Protein AF-A0A1Z5KG71-F1 (afdb_monomer_lite)

Sequence (150 aa):
MERIEKDATPAEEWEQSLNATCNRLSNQYLNLLKAAAAAPSTQQHDPRAGGGHMTSLQDPPPPPLAANIAQSQVQCRAATENICVAASHLLGLIRTLRLSLLLMDRETIEAEEELQVIQAQALTKKARLEAAEIEKDWLELRHKKLHHTD

InterPro domains:
  IPR009332 Mediator of RNA polymerase II transcription subunit 22 [PF06179] (17-125)

pLDDT: mean 80.91, std 16.76, range [41.25, 96.81]

Organism: Fistulifera solaris (NCBI:txid1519565)

Secondary structure (DSSP, 8-state):
------PPPHHHHHHHHHHHHHHHHHHHHHHHHHHHHTSPP-----TT------SSTTSPPPPPHHHHHHHHHHHHHHHHHHHHHHHHHHHHHHHHHHHHHHH--HHHHHHHHHHHHHHHHHHHHHHHHHHHHHHHHHHHHHHHHHTT--

Radius of gyration: 29.56 Å; chains: 1; bounding box: 61×53×75 Å

Structure (mmCIF, N/CA/C/O backbone):
data_AF-A0A1Z5KG71-F1
#
_entry.id   AF-A0A1Z5KG71-F1
#
loop_
_atom_site.group_PDB
_atom_site.id
_atom_site.type_symbol
_atom_site.label_atom_id
_atom_site.label_alt_id
_atom_site.label_comp_id
_atom_site.label_asym_id
_atom_site.label_entity_id
_atom_site.label_seq_id
_atom_site.pdbx_PDB_ins_code
_atom_site.Cartn_x
_atom_site.Cartn_y
_atom_site.Cartn_z
_atom_site.occupancy
_atom_site.B_iso_or_equiv
_atom_site.auth_seq_id
_atom_site.auth_comp_id
_atom_site.auth_asym_id
_atom_site.auth_atom_id
_atom_site.pdbx_PDB_model_num
ATOM 1 N N . MET A 1 1 ? 15.824 19.191 23.880 1.00 41.25 1 MET A N 1
ATOM 2 C CA . MET A 1 1 ? 14.912 18.036 23.779 1.00 41.25 1 MET A CA 1
ATOM 3 C C . MET A 1 1 ? 15.085 17.466 22.389 1.00 41.25 1 MET A C 1
ATOM 5 O O . MET A 1 1 ? 14.707 18.138 21.437 1.00 41.25 1 MET A O 1
ATOM 9 N N . GLU A 1 2 ? 15.742 16.314 22.268 1.00 48.03 2 GLU A N 1
ATOM 10 C CA . GLU A 1 2 ? 15.744 15.548 21.018 1.00 48.03 2 GLU A CA 1
ATOM 11 C C . GLU A 1 2 ? 14.295 15.206 20.666 1.00 48.03 2 GLU A C 1
ATOM 13 O O . GLU A 1 2 ? 13.545 14.716 21.513 1.00 48.03 2 GLU A O 1
ATOM 18 N N . ARG A 1 3 ? 13.872 15.523 19.437 1.00 52.62 3 ARG A N 1
ATOM 19 C CA . ARG A 1 3 ? 12.639 14.958 18.893 1.00 52.62 3 ARG A CA 1
ATOM 20 C C . ARG A 1 3 ? 12.911 13.478 18.687 1.00 52.62 3 ARG A C 1
ATOM 22 O O . ARG A 1 3 ? 13.649 13.121 17.780 1.00 52.62 3 ARG A O 1
ATOM 29 N N . ILE A 1 4 ? 12.322 12.645 19.531 1.00 55.78 4 ILE A N 1
ATOM 30 C CA . ILE A 1 4 ? 12.161 11.230 19.223 1.00 55.78 4 ILE A CA 1
ATOM 31 C C . ILE A 1 4 ? 11.111 11.200 18.110 1.00 55.78 4 ILE A C 1
ATOM 33 O O . ILE A 1 4 ? 9.914 11.324 18.375 1.00 55.78 4 ILE A O 1
ATOM 37 N N . GLU A 1 5 ? 11.562 11.187 16.855 1.00 62.12 5 GLU A N 1
ATOM 38 C CA . GLU A 1 5 ? 10.686 10.837 15.742 1.00 62.12 5 GLU A CA 1
ATOM 39 C C . GLU A 1 5 ? 10.210 9.411 16.006 1.00 62.12 5 GLU A C 1
ATOM 41 O O . GLU A 1 5 ? 10.995 8.519 16.318 1.00 62.12 5 GLU A O 1
ATOM 46 N N . LYS A 1 6 ? 8.891 9.232 16.038 1.00 68.00 6 LYS A N 1
ATOM 47 C CA . LYS A 1 6 ? 8.299 7.925 16.280 1.00 68.00 6 LYS A CA 1
ATOM 48 C C . LYS A 1 6 ? 8.545 7.111 15.016 1.00 68.00 6 LYS A C 1
ATOM 50 O O . LYS A 1 6 ? 7.927 7.410 13.995 1.00 68.00 6 LYS A O 1
ATOM 55 N N . ASP A 1 7 ? 9.468 6.157 15.089 1.00 76.06 7 ASP A N 1
ATOM 56 C CA . ASP A 1 7 ? 9.742 5.249 13.979 1.00 76.06 7 ASP A CA 1
ATOM 57 C C . ASP A 1 7 ? 8.435 4.602 13.510 1.00 76.06 7 ASP A C 1
ATOM 59 O O . ASP A 1 7 ? 7.566 4.254 14.324 1.00 76.06 7 ASP A O 1
ATOM 63 N N . ALA A 1 8 ? 8.283 4.501 12.189 1.00 76.56 8 ALA A N 1
ATOM 64 C CA . ALA A 1 8 ? 7.126 3.865 11.587 1.00 76.56 8 ALA A CA 1
ATOM 65 C C . ALA A 1 8 ? 7.048 2.415 12.069 1.00 76.56 8 ALA A C 1
ATOM 67 O O . ALA A 1 8 ? 8.048 1.703 12.167 1.00 76.56 8 ALA A O 1
ATOM 68 N N . THR A 1 9 ? 5.843 1.968 12.398 1.00 85.81 9 THR A N 1
ATOM 69 C CA . THR A 1 9 ? 5.640 0.564 12.740 1.00 85.81 9 THR A CA 1
ATOM 70 C C . THR A 1 9 ? 5.892 -0.309 11.505 1.00 85.81 9 THR A C 1
ATOM 72 O O . THR A 1 9 ? 5.642 0.129 10.380 1.00 85.81 9 THR A O 1
ATOM 75 N N . PRO A 1 10 ? 6.308 -1.577 11.670 1.00 84.19 10 PRO A N 1
ATOM 76 C CA . PRO A 1 10 ? 6.506 -2.482 10.535 1.00 84.19 10 PRO A CA 1
ATOM 77 C C . PRO A 1 10 ? 5.271 -2.622 9.626 1.00 84.19 10 PRO A C 1
ATOM 79 O O . PRO A 1 10 ? 5.402 -2.830 8.421 1.00 84.19 10 PRO A O 1
ATOM 82 N N . ALA A 1 11 ? 4.067 -2.485 10.192 1.00 84.19 11 ALA A N 1
ATOM 83 C CA . ALA A 1 11 ? 2.816 -2.480 9.439 1.00 84.19 11 ALA A CA 1
ATOM 84 C C . ALA A 1 11 ? 2.677 -1.227 8.556 1.00 84.19 11 ALA A C 1
ATOM 86 O O . ALA A 1 11 ? 2.342 -1.342 7.378 1.00 84.19 11 ALA A O 1
ATOM 87 N N . GLU A 1 12 ? 2.995 -0.047 9.096 1.00 88.06 12 GLU A N 1
ATOM 88 C CA . GLU A 1 12 ? 2.986 1.217 8.348 1.00 88.06 12 GLU A CA 1
ATOM 89 C C . GLU A 1 12 ? 4.044 1.215 7.235 1.00 88.06 12 GLU A C 1
ATOM 91 O O . GLU A 1 12 ? 3.765 1.649 6.119 1.00 88.06 12 GLU A O 1
ATOM 96 N N . GLU A 1 13 ? 5.242 0.682 7.491 1.00 90.50 13 GLU A N 1
ATOM 97 C CA . GLU A 1 13 ? 6.284 0.533 6.465 1.00 90.50 13 GLU A CA 1
ATOM 98 C C . GLU A 1 13 ? 5.848 -0.410 5.337 1.00 90.50 13 GLU A C 1
ATOM 100 O O . GLU A 1 13 ? 6.054 -0.123 4.151 1.00 90.50 13 GLU A O 1
ATOM 105 N N . TRP A 1 14 ? 5.212 -1.533 5.689 1.00 93.19 14 TRP A N 1
ATOM 106 C CA . TRP A 1 14 ? 4.675 -2.475 4.712 1.00 93.19 14 TRP A CA 1
ATOM 107 C C . TRP A 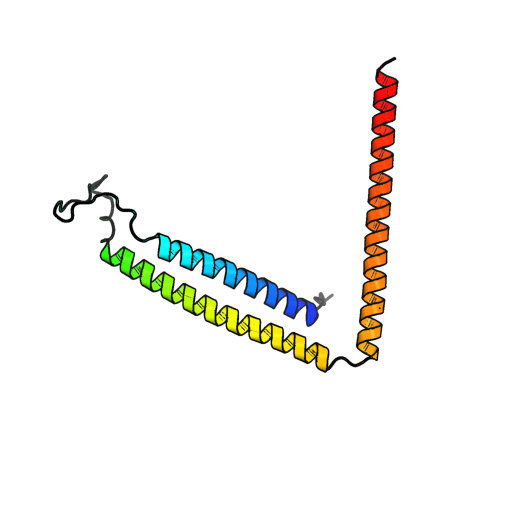1 14 ? 3.574 -1.832 3.862 1.00 93.19 14 TRP A C 1
ATOM 109 O O . TRP A 1 14 ? 3.602 -1.952 2.634 1.00 93.19 14 TRP A O 1
ATOM 119 N N . GLU A 1 15 ? 2.649 -1.097 4.484 1.00 92.69 15 GLU A N 1
ATOM 120 C CA . GLU A 1 15 ? 1.572 -0.386 3.791 1.00 92.69 15 GLU A CA 1
ATOM 121 C C . GLU A 1 15 ? 2.121 0.699 2.852 1.00 92.69 15 GLU A C 1
ATOM 123 O O . GLU A 1 15 ? 1.712 0.797 1.691 1.00 92.69 15 GLU A O 1
ATOM 128 N N . GLN A 1 16 ? 3.103 1.482 3.305 1.00 94.00 16 GLN A N 1
ATOM 129 C CA . GLN A 1 16 ? 3.780 2.474 2.468 1.00 94.00 16 GLN A CA 1
ATOM 130 C C . GLN A 1 16 ? 4.476 1.817 1.269 1.00 94.00 16 GLN A C 1
ATOM 132 O O . GLN A 1 16 ? 4.349 2.298 0.139 1.00 94.00 16 GLN A O 1
ATOM 137 N N . SER A 1 17 ? 5.163 0.692 1.487 1.00 94.69 17 SER A N 1
ATOM 138 C CA . SER A 1 17 ? 5.828 -0.080 0.432 1.00 94.69 17 SER A CA 1
ATOM 139 C C . SER A 1 17 ? 4.827 -0.648 -0.579 1.00 94.69 17 SER A C 1
ATOM 141 O O . SER A 1 17 ? 5.059 -0.580 -1.792 1.00 94.69 17 SER A O 1
ATOM 143 N N . LEU A 1 18 ? 3.674 -1.136 -0.110 1.00 95.94 18 LEU A N 1
ATOM 144 C CA . LEU A 1 18 ? 2.575 -1.592 -0.960 1.00 95.94 18 LEU A CA 1
ATOM 145 C C . LEU A 1 18 ? 2.036 -0.449 -1.824 1.00 95.94 18 LEU A C 1
ATOM 147 O O . LEU A 1 18 ? 1.998 -0.571 -3.050 1.00 95.94 18 LEU A O 1
ATOM 151 N N . ASN A 1 19 ? 1.685 0.678 -1.206 1.00 95.62 19 ASN A N 1
ATOM 152 C CA . ASN A 1 19 ? 1.146 1.846 -1.898 1.00 95.62 19 ASN A CA 1
ATOM 153 C C . ASN A 1 19 ? 2.132 2.397 -2.937 1.00 95.62 19 ASN A C 1
ATOM 155 O O . ASN A 1 19 ? 1.758 2.644 -4.087 1.00 95.62 19 ASN A O 1
ATOM 159 N N . ALA A 1 20 ? 3.411 2.523 -2.577 1.00 95.12 20 ALA A N 1
ATOM 160 C CA . ALA A 1 20 ? 4.463 2.943 -3.499 1.00 95.12 20 ALA A CA 1
ATOM 161 C C . ALA A 1 20 ? 4.594 1.987 -4.698 1.00 95.12 20 ALA A C 1
ATOM 163 O O . ALA A 1 20 ? 4.746 2.430 -5.840 1.00 95.12 20 ALA A O 1
ATOM 164 N N . THR A 1 21 ? 4.482 0.680 -4.460 1.00 95.12 21 THR A N 1
ATOM 165 C CA . THR A 1 21 ? 4.588 -0.349 -5.505 1.00 95.12 21 THR A CA 1
ATOM 166 C C . THR A 1 21 ? 3.384 -0.339 -6.442 1.00 95.12 21 THR A C 1
ATOM 168 O O . THR A 1 21 ? 3.563 -0.373 -7.661 1.00 95.12 21 THR A O 1
ATOM 171 N N . CYS A 1 22 ? 2.168 -0.212 -5.908 1.00 95.12 22 CYS A N 1
ATOM 172 C CA . CYS A 1 22 ? 0.943 -0.067 -6.698 1.00 95.12 22 CYS A CA 1
ATOM 173 C C . CYS A 1 22 ? 0.978 1.198 -7.568 1.00 95.12 22 CYS A C 1
ATOM 175 O O . CYS A 1 22 ? 0.689 1.141 -8.766 1.00 95.12 22 CYS A O 1
ATOM 177 N N . ASN A 1 23 ? 1.421 2.324 -7.001 1.00 94.81 23 ASN A N 1
ATOM 178 C CA . ASN A 1 23 ? 1.600 3.571 -7.743 1.00 94.81 23 ASN A CA 1
ATOM 179 C C . ASN A 1 23 ? 2.645 3.419 -8.853 1.00 94.81 23 ASN A C 1
ATOM 181 O O . ASN A 1 23 ? 2.424 3.861 -9.983 1.00 94.81 23 ASN A O 1
ATOM 185 N N . ARG A 1 24 ? 3.768 2.746 -8.570 1.00 93.62 24 ARG A N 1
ATOM 186 C CA . ARG A 1 24 ? 4.786 2.440 -9.581 1.00 93.62 24 ARG A CA 1
ATOM 187 C C . ARG A 1 24 ? 4.208 1.580 -10.704 1.00 93.62 24 ARG A C 1
ATOM 189 O O . ARG A 1 24 ? 4.412 1.928 -11.860 1.00 93.62 24 ARG A O 1
ATOM 196 N N . LEU A 1 25 ? 3.464 0.517 -10.399 1.00 94.25 25 LEU A N 1
ATOM 197 C CA . LEU A 1 25 ? 2.825 -0.335 -11.411 1.00 94.25 25 LEU A CA 1
ATOM 198 C C . LEU A 1 25 ? 1.881 0.462 -12.315 1.00 94.25 25 LEU A C 1
ATOM 200 O O . LEU A 1 25 ? 2.006 0.393 -13.537 1.00 94.25 25 LEU A O 1
ATOM 204 N N . SER A 1 26 ? 0.993 1.260 -11.720 1.00 94.69 26 SER A N 1
ATOM 205 C CA . SER A 1 26 ? 0.047 2.102 -12.460 1.00 94.69 26 SER A CA 1
ATOM 206 C C . SER A 1 26 ? 0.769 3.087 -13.387 1.00 94.69 26 SER A C 1
ATOM 208 O O . SER A 1 26 ? 0.492 3.149 -14.586 1.00 94.69 26 SER A O 1
ATOM 210 N N . ASN A 1 27 ? 1.782 3.787 -12.869 1.00 94.25 27 ASN A N 1
ATOM 211 C CA . ASN A 1 27 ? 2.564 4.742 -13.650 1.00 94.25 27 ASN A CA 1
ATOM 212 C C . ASN A 1 27 ? 3.317 4.077 -14.807 1.00 94.25 27 ASN A C 1
ATOM 214 O O . ASN A 1 27 ? 3.348 4.615 -15.912 1.00 94.25 27 ASN A O 1
ATOM 218 N N . GLN A 1 28 ? 3.910 2.903 -14.584 1.00 93.50 28 GLN A N 1
ATOM 219 C CA . GLN A 1 28 ? 4.652 2.205 -15.634 1.00 93.50 28 GLN A CA 1
ATOM 220 C C . GLN A 1 28 ? 3.729 1.607 -16.693 1.00 93.50 28 GLN A C 1
ATOM 222 O O . GLN A 1 28 ? 4.063 1.638 -17.875 1.00 93.50 28 GLN A O 1
ATOM 227 N N . TYR A 1 29 ? 2.536 1.156 -16.306 1.00 93.94 29 TYR A N 1
ATOM 228 C CA . TYR A 1 29 ? 1.504 0.760 -17.257 1.00 93.94 29 TYR A CA 1
ATOM 229 C C . TYR A 1 29 ? 1.055 1.939 -18.132 1.00 93.94 29 TYR A C 1
ATOM 231 O O . TYR A 1 29 ? 1.008 1.822 -19.355 1.00 93.94 29 TYR A O 1
ATOM 239 N N . LEU A 1 30 ? 0.819 3.113 -17.537 1.00 93.31 30 LEU A N 1
ATOM 240 C CA . LEU A 1 30 ? 0.511 4.330 -18.293 1.00 93.31 30 LEU A CA 1
ATOM 241 C C . LEU A 1 30 ? 1.659 4.740 -19.227 1.00 93.31 30 LEU A C 1
ATOM 243 O O . LEU A 1 30 ? 1.407 5.145 -20.360 1.00 93.31 30 LEU A O 1
ATOM 247 N N . ASN A 1 31 ? 2.911 4.624 -18.782 1.00 89.94 31 ASN A N 1
ATOM 248 C CA . ASN A 1 31 ? 4.079 4.909 -19.617 1.00 89.94 31 ASN A CA 1
ATOM 249 C C . ASN A 1 31 ? 4.184 3.940 -20.796 1.00 89.94 31 ASN A C 1
ATOM 251 O O . ASN A 1 31 ? 4.465 4.374 -21.910 1.00 89.94 31 ASN A O 1
ATOM 255 N N . LEU A 1 32 ? 3.905 2.655 -20.572 1.00 92.00 32 LEU A N 1
ATOM 256 C CA . LEU A 1 32 ? 3.858 1.652 -21.629 1.00 92.00 32 LEU A CA 1
ATOM 257 C C . LEU A 1 32 ? 2.769 1.983 -22.656 1.00 92.00 32 LEU A C 1
ATOM 259 O O . LEU A 1 32 ? 3.043 1.973 -23.852 1.00 92.00 32 LEU A O 1
ATOM 263 N N . LEU A 1 33 ? 1.562 2.339 -22.202 1.00 90.75 33 LEU A N 1
ATOM 264 C CA . LEU A 1 33 ? 0.471 2.751 -23.089 1.00 90.75 33 LEU A CA 1
ATOM 265 C C . LEU A 1 33 ? 0.837 3.993 -23.909 1.00 90.75 33 LEU A C 1
ATOM 267 O O . LEU A 1 33 ? 0.576 4.024 -25.106 1.00 90.75 33 LEU A O 1
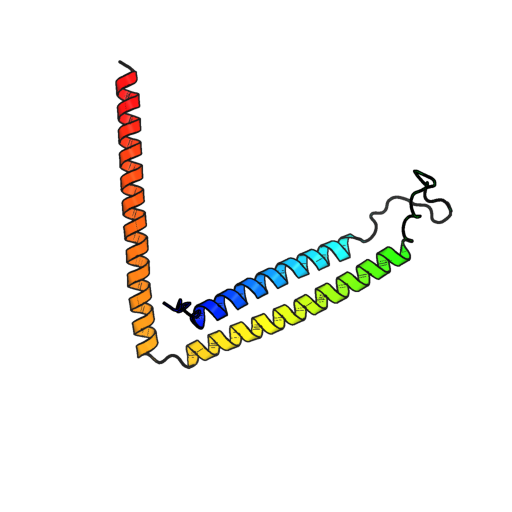ATOM 271 N N . LYS A 1 34 ? 1.474 4.997 -23.295 1.00 87.00 34 LYS A N 1
ATOM 272 C CA . LYS A 1 34 ? 1.938 6.207 -23.996 1.00 87.00 34 LYS A CA 1
ATOM 273 C C . LYS A 1 34 ? 3.016 5.891 -25.028 1.00 87.00 34 LYS A C 1
ATOM 275 O O . LYS A 1 34 ? 2.941 6.381 -26.149 1.00 87.00 34 LYS A O 1
ATOM 280 N N . ALA A 1 35 ? 3.991 5.062 -24.667 1.00 84.06 35 ALA A N 1
ATOM 281 C CA . ALA A 1 35 ? 5.061 4.662 -25.569 1.00 84.06 35 ALA A CA 1
ATOM 282 C C . ALA A 1 35 ? 4.524 3.827 -26.744 1.00 84.06 35 ALA A C 1
ATOM 284 O O . ALA A 1 35 ? 4.948 4.038 -27.878 1.00 84.06 35 ALA A O 1
ATOM 285 N N . ALA A 1 36 ? 3.542 2.954 -26.506 1.00 79.88 36 ALA A N 1
ATOM 286 C CA . ALA A 1 36 ? 2.870 2.178 -27.548 1.00 79.88 36 ALA A CA 1
ATOM 287 C C . ALA A 1 36 ? 1.953 3.040 -28.437 1.00 79.88 36 ALA A C 1
ATOM 289 O O . ALA A 1 36 ? 1.892 2.830 -29.647 1.00 79.88 36 ALA A O 1
ATOM 290 N N . ALA A 1 37 ? 1.275 4.036 -27.859 1.00 77.44 37 ALA A N 1
ATOM 291 C CA . ALA A 1 37 ? 0.429 4.986 -28.584 1.00 77.44 37 ALA A CA 1
ATOM 292 C C . ALA A 1 37 ? 1.229 6.031 -29.381 1.00 77.44 37 ALA A C 1
ATOM 294 O O . ALA A 1 37 ? 0.673 6.656 -30.277 1.00 77.44 37 ALA A O 1
ATOM 295 N N . ALA A 1 38 ? 2.525 6.203 -29.093 1.00 62.38 38 ALA A N 1
ATOM 296 C CA . ALA A 1 38 ? 3.434 7.047 -29.871 1.00 62.38 38 ALA A CA 1
ATOM 297 C C . ALA A 1 38 ? 3.793 6.456 -31.251 1.00 62.38 38 ALA A C 1
ATOM 299 O O . ALA A 1 38 ? 4.566 7.064 -31.996 1.00 62.38 38 ALA A O 1
ATOM 300 N N . ALA A 1 39 ? 3.232 5.296 -31.618 1.00 57.00 39 ALA A N 1
ATOM 301 C CA . ALA A 1 39 ? 3.179 4.877 -33.012 1.00 57.00 39 ALA A CA 1
ATOM 302 C C . ALA A 1 39 ? 2.487 5.987 -33.825 1.00 57.00 39 ALA A C 1
ATOM 304 O O . ALA A 1 39 ? 1.424 6.458 -33.416 1.00 57.00 39 ALA A O 1
ATOM 305 N N . PRO A 1 40 ? 3.081 6.447 -34.939 1.00 54.00 40 PRO A N 1
ATOM 306 C CA . PRO A 1 40 ? 2.543 7.571 -35.685 1.00 54.00 40 PRO A CA 1
ATOM 307 C C . PRO A 1 40 ? 1.106 7.244 -36.078 1.00 54.00 40 PRO A C 1
ATOM 309 O O . PRO A 1 40 ? 0.844 6.267 -36.785 1.00 54.00 40 PRO A O 1
ATOM 312 N N . SER A 1 41 ? 0.170 8.081 -35.629 1.00 44.59 41 SER A N 1
ATOM 313 C CA . SER A 1 41 ? -1.081 8.225 -36.347 1.00 44.59 41 SER A CA 1
ATOM 314 C C . SER A 1 41 ? -0.710 8.436 -37.810 1.00 44.59 41 SER A C 1
ATOM 316 O O . SER A 1 41 ? 0.206 9.192 -38.139 1.00 44.59 41 SER A O 1
ATOM 318 N N . THR A 1 42 ? -1.372 7.692 -38.680 1.00 44.41 42 THR A N 1
ATOM 319 C CA . THR A 1 42 ? -1.343 7.812 -40.131 1.00 44.41 42 THR A CA 1
ATOM 320 C C . THR A 1 42 ? -1.810 9.211 -40.547 1.00 44.41 42 THR A C 1
ATOM 322 O O . THR A 1 42 ? -2.858 9.389 -41.154 1.00 44.41 42 THR A O 1
ATOM 325 N N . GLN A 1 43 ? -1.035 10.246 -40.234 1.00 46.94 43 GLN A N 1
ATOM 326 C CA . GLN A 1 43 ? -0.981 11.422 -41.074 1.00 46.94 43 GLN A CA 1
ATOM 327 C C . GLN A 1 43 ? -0.243 10.970 -42.327 1.00 46.94 43 GLN A C 1
ATOM 329 O O . GLN A 1 43 ? 0.902 10.527 -42.260 1.00 46.94 43 GLN A O 1
ATOM 334 N N . GLN A 1 44 ? -0.956 10.987 -43.451 1.00 43.97 44 GLN A N 1
ATOM 335 C CA . GLN A 1 44 ? -0.423 10.780 -44.791 1.00 43.97 44 GLN A CA 1
ATOM 336 C C . GLN A 1 44 ? 0.800 11.683 -44.994 1.00 43.97 44 GLN A C 1
ATOM 338 O O . GLN A 1 44 ? 0.669 12.830 -45.410 1.00 43.97 44 GLN A O 1
ATOM 343 N N . HIS A 1 45 ? 1.993 11.189 -44.682 1.00 48.19 45 HIS A N 1
ATOM 344 C CA . HIS A 1 45 ? 3.231 11.874 -45.001 1.00 48.19 45 HIS A CA 1
ATOM 345 C C . HIS A 1 45 ? 3.967 11.011 -46.013 1.00 48.19 45 HIS A C 1
ATOM 347 O O . HIS A 1 45 ? 4.503 9.952 -45.691 1.00 48.19 45 HIS A O 1
ATOM 353 N N . ASP A 1 46 ? 3.865 11.432 -47.271 1.00 47.47 46 ASP A N 1
ATOM 354 C CA . ASP A 1 46 ? 4.513 10.794 -48.404 1.00 47.47 46 ASP A CA 1
ATOM 355 C C . ASP A 1 46 ? 6.037 10.773 -48.174 1.00 47.47 46 ASP A C 1
ATOM 357 O O . ASP A 1 46 ? 6.655 11.840 -48.100 1.00 47.47 46 ASP A O 1
ATOM 361 N N . PRO A 1 47 ? 6.677 9.593 -48.077 1.00 50.00 47 PRO A N 1
ATOM 362 C CA . PRO A 1 47 ? 8.118 9.488 -47.864 1.00 50.00 47 PRO A CA 1
ATOM 363 C C . PRO A 1 47 ? 8.950 10.001 -49.055 1.00 50.00 47 PRO A C 1
ATOM 365 O O . PRO A 1 47 ? 10.175 10.050 -48.957 1.00 50.00 47 PRO A O 1
ATOM 368 N N . ARG A 1 48 ? 8.323 10.392 -50.179 1.00 52.28 48 ARG A N 1
ATOM 369 C CA . ARG A 1 48 ? 8.992 11.034 -51.327 1.00 52.28 48 ARG A CA 1
ATOM 370 C C . ARG A 1 48 ? 9.061 12.560 -51.224 1.00 52.28 48 ARG A C 1
ATOM 372 O O . ARG A 1 48 ? 9.814 13.171 -51.982 1.00 52.28 48 ARG A O 1
ATOM 379 N N . ALA A 1 49 ? 8.332 13.186 -50.300 1.00 47.38 49 ALA A N 1
ATOM 380 C CA . ALA A 1 49 ? 8.408 14.624 -50.062 1.00 47.38 49 ALA A CA 1
ATOM 381 C C . ALA A 1 49 ? 9.543 14.922 -49.068 1.00 47.38 49 ALA A C 1
ATOM 383 O O . ALA A 1 49 ? 9.328 15.019 -47.865 1.00 47.38 49 ALA A O 1
ATOM 384 N N . GLY A 1 50 ? 10.776 15.027 -49.570 1.00 47.53 50 GLY A N 1
ATOM 385 C CA . GLY A 1 50 ? 11.980 15.354 -48.793 1.00 47.53 50 GLY A CA 1
ATOM 386 C C . GLY A 1 50 ? 11.992 16.769 -48.199 1.00 47.53 50 GLY A C 1
ATOM 387 O O . GLY A 1 50 ? 12.886 17.553 -48.496 1.00 47.53 50 GLY A O 1
ATOM 388 N N . GLY A 1 51 ? 11.022 17.118 -47.360 1.00 48.44 51 GLY A N 1
ATOM 389 C CA . GLY A 1 51 ? 10.924 18.444 -46.769 1.00 48.44 51 GLY A CA 1
ATOM 390 C C . GLY A 1 51 ? 9.911 18.480 -45.640 1.00 48.44 51 GLY A C 1
ATOM 391 O O . GLY A 1 51 ? 8.741 18.781 -45.864 1.00 48.44 51 GLY A O 1
ATOM 392 N N . GLY A 1 52 ? 10.380 18.234 -44.415 1.00 52.28 52 GLY A N 1
ATOM 393 C CA . GLY A 1 52 ? 9.708 18.778 -43.242 1.00 52.28 52 GLY A CA 1
ATOM 394 C C . GLY A 1 52 ? 9.656 20.294 -43.413 1.00 52.28 52 GLY A C 1
ATOM 395 O O . GLY A 1 52 ? 10.691 20.932 -43.607 1.00 52.28 52 GLY A O 1
ATOM 396 N N . HIS A 1 53 ? 8.453 20.861 -43.445 1.00 50.28 53 HIS A N 1
ATOM 397 C CA . HIS A 1 53 ? 8.274 22.297 -43.605 1.00 50.28 53 HIS A CA 1
ATOM 398 C C . HIS A 1 53 ? 8.881 22.987 -42.374 1.00 50.28 53 HIS A C 1
ATOM 400 O O . HIS A 1 53 ? 8.324 22.903 -41.281 1.00 50.28 53 HIS A O 1
ATOM 406 N N . MET A 1 54 ? 10.051 23.615 -42.530 1.00 52.44 54 MET A N 1
ATOM 407 C CA . MET A 1 54 ? 10.622 24.474 -41.495 1.00 52.44 54 MET A CA 1
ATOM 408 C C . MET A 1 54 ? 9.690 25.673 -41.318 1.00 52.44 54 MET A C 1
ATOM 410 O O . MET A 1 54 ? 9.602 26.524 -42.200 1.00 52.44 54 MET A O 1
ATOM 414 N N . THR A 1 55 ? 8.993 25.755 -40.187 1.00 59.16 55 THR A N 1
ATOM 415 C CA . THR A 1 55 ? 8.195 26.934 -39.813 1.00 59.16 55 THR A CA 1
ATOM 416 C C . THR A 1 55 ? 9.070 28.150 -39.482 1.00 59.16 55 THR A C 1
ATOM 418 O O . THR A 1 55 ? 8.573 29.272 -39.462 1.00 59.16 55 THR A O 1
ATOM 421 N N . SER A 1 56 ? 10.378 27.950 -39.277 1.00 56.00 56 SER A N 1
ATOM 422 C CA . SER A 1 56 ? 11.406 28.989 -39.160 1.00 56.00 56 SER A CA 1
ATOM 423 C C . SER A 1 56 ? 12.796 28.393 -39.429 1.00 56.00 56 SER A C 1
ATOM 425 O O . SER A 1 56 ? 13.062 27.263 -39.029 1.00 56.00 56 SER A O 1
ATOM 427 N N . LEU A 1 57 ? 13.702 29.148 -40.066 1.00 57.28 57 LEU A N 1
ATOM 428 C CA . LEU A 1 57 ? 15.095 28.736 -40.337 1.00 57.28 57 LEU A CA 1
ATOM 429 C C . LEU A 1 57 ? 15.947 28.547 -39.063 1.00 57.28 57 LEU A C 1
ATOM 431 O O . LEU A 1 57 ? 17.068 28.050 -39.150 1.00 57.28 57 LEU A O 1
ATOM 435 N N . GLN A 1 58 ? 15.445 28.988 -37.904 1.00 63.31 58 GLN A N 1
ATOM 436 C CA . GLN A 1 58 ? 16.112 28.868 -36.605 1.00 63.31 58 GLN A CA 1
ATOM 437 C C . G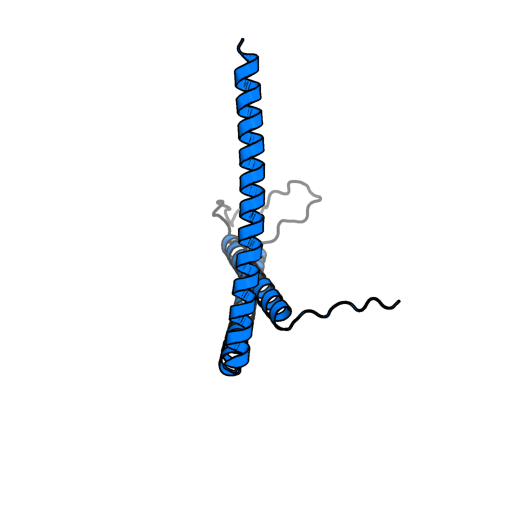LN A 1 58 ? 15.714 27.613 -35.810 1.00 63.31 58 GLN A C 1
ATOM 439 O O . GLN A 1 58 ? 16.344 27.351 -34.786 1.00 63.31 58 GLN A O 1
ATOM 444 N N . ASP A 1 59 ? 14.696 26.857 -36.236 1.00 55.19 59 ASP A N 1
ATOM 445 C CA . ASP A 1 59 ? 14.241 25.674 -35.498 1.00 55.19 59 ASP A CA 1
ATOM 446 C C . ASP A 1 59 ? 15.046 24.426 -35.899 1.00 55.19 59 ASP A C 1
ATOM 448 O O . ASP A 1 59 ? 15.277 24.200 -37.093 1.00 55.19 59 ASP A O 1
ATOM 452 N N . PRO A 1 60 ? 15.485 23.589 -34.937 1.00 58.00 60 PRO A N 1
ATOM 453 C CA . PRO A 1 60 ? 16.147 22.336 -35.263 1.00 58.00 60 PRO A CA 1
ATOM 454 C C . PRO A 1 60 ? 15.192 21.436 -36.068 1.00 58.00 60 PRO A C 1
ATOM 456 O O . PRO A 1 60 ? 14.000 21.368 -35.757 1.00 58.00 60 PRO A O 1
ATOM 459 N N . PRO A 1 61 ? 15.690 20.732 -37.103 1.00 59.38 61 PRO A N 1
ATOM 460 C CA . PRO A 1 61 ? 14.846 19.900 -37.948 1.00 59.38 61 PRO A CA 1
ATOM 461 C C . PRO A 1 61 ? 14.142 18.820 -37.110 1.00 59.38 61 PRO A C 1
ATOM 463 O O . PRO A 1 61 ? 14.758 18.263 -36.193 1.00 59.38 61 PRO A O 1
ATOM 466 N N . PRO A 1 62 ? 12.867 18.504 -37.412 1.00 60.91 62 PRO A N 1
ATOM 467 C CA . PRO A 1 62 ? 12.119 17.519 -36.648 1.00 60.91 62 PRO A CA 1
ATOM 468 C C . PRO A 1 62 ? 12.834 16.158 -36.694 1.00 60.91 62 PRO A C 1
ATOM 470 O O . PRO A 1 62 ? 13.350 15.767 -37.748 1.00 60.91 62 PRO A O 1
ATOM 473 N N . PRO A 1 63 ? 12.892 15.432 -35.563 1.00 63.16 63 PRO A N 1
ATOM 474 C CA . PRO A 1 63 ? 13.613 14.172 -35.483 1.00 63.16 63 PRO A CA 1
ATOM 475 C C . PRO A 1 63 ? 13.042 13.149 -36.478 1.00 63.16 63 PRO A C 1
ATOM 477 O O . PRO A 1 63 ? 11.826 13.094 -36.687 1.00 63.16 63 PRO A O 1
ATOM 480 N N . PRO A 1 64 ? 13.900 12.321 -37.101 1.00 66.94 64 PRO A N 1
ATOM 481 C CA . PRO A 1 64 ? 13.460 11.360 -38.101 1.00 66.94 64 PRO A CA 1
ATOM 482 C C . PRO A 1 64 ? 12.516 10.329 -37.476 1.00 66.94 64 PRO A C 1
ATOM 484 O O . PRO A 1 64 ? 12.717 9.889 -36.345 1.00 66.94 64 PRO A O 1
ATOM 487 N N . LEU A 1 65 ? 11.519 9.873 -38.240 1.00 65.25 65 LEU A N 1
ATOM 488 C CA . LEU A 1 65 ? 10.526 8.895 -37.777 1.00 65.25 65 LEU A CA 1
ATOM 489 C C . LEU A 1 65 ? 11.171 7.625 -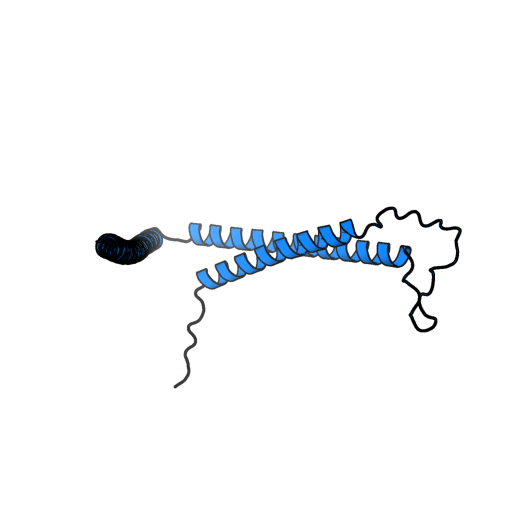37.182 1.00 65.25 65 LEU A C 1
ATOM 491 O O . LEU A 1 65 ? 10.696 7.098 -36.179 1.00 65.25 65 LEU A O 1
ATOM 495 N N . ALA A 1 66 ? 12.296 7.174 -37.749 1.00 66.25 66 ALA A N 1
ATOM 496 C CA . ALA A 1 66 ? 13.070 6.047 -37.229 1.00 66.25 66 ALA A CA 1
ATOM 497 C C . ALA A 1 66 ? 13.632 6.296 -35.815 1.00 66.25 66 ALA A C 1
ATOM 499 O O . ALA A 1 66 ? 13.667 5.372 -35.004 1.00 66.25 66 ALA A O 1
ATOM 500 N N . ALA A 1 67 ? 14.023 7.534 -35.491 1.00 69.69 67 ALA A N 1
ATOM 501 C CA . ALA A 1 67 ? 14.458 7.896 -34.144 1.00 69.69 67 ALA A CA 1
ATOM 502 C C . ALA A 1 67 ? 13.284 7.884 -33.155 1.00 69.69 67 ALA A C 1
ATOM 504 O O . ALA A 1 67 ? 13.445 7.385 -32.045 1.00 69.69 67 ALA A O 1
ATOM 505 N N . ASN A 1 68 ? 12.093 8.330 -33.568 1.00 71.31 68 ASN A N 1
ATOM 506 C CA . ASN A 1 68 ? 10.893 8.282 -32.722 1.00 71.31 68 ASN A CA 1
ATOM 507 C C . ASN A 1 68 ? 10.448 6.838 -32.433 1.00 71.31 68 ASN A C 1
ATOM 509 O O . ASN A 1 68 ? 10.116 6.512 -31.294 1.00 71.31 68 ASN A O 1
ATOM 5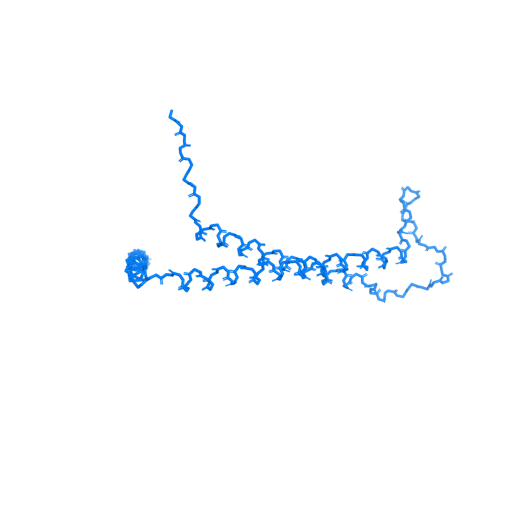13 N N . ILE A 1 69 ? 10.506 5.947 -33.431 1.00 76.69 69 ILE A N 1
ATOM 514 C CA . ILE A 1 69 ? 10.197 4.518 -33.252 1.00 76.69 69 ILE A CA 1
ATOM 515 C C . ILE A 1 69 ? 11.232 3.849 -32.339 1.00 76.69 69 ILE A C 1
ATOM 517 O O . ILE A 1 69 ? 10.858 3.115 -31.425 1.00 76.69 69 ILE A O 1
ATOM 521 N N . ALA A 1 70 ? 12.524 4.129 -32.532 1.00 79.56 70 ALA A N 1
ATOM 522 C CA . ALA A 1 70 ? 13.578 3.594 -31.673 1.00 79.56 70 ALA A CA 1
ATOM 523 C C . ALA A 1 70 ? 13.427 4.069 -30.216 1.00 79.56 70 ALA A C 1
ATOM 525 O O . ALA A 1 70 ? 13.560 3.273 -29.288 1.00 79.56 70 ALA A O 1
ATOM 526 N N . GLN A 1 71 ? 13.087 5.344 -30.003 1.00 81.81 71 GLN A N 1
ATOM 527 C CA . GLN A 1 71 ? 12.823 5.893 -28.671 1.00 81.81 71 GLN A CA 1
ATOM 528 C C . GLN A 1 71 ? 11.586 5.262 -28.022 1.00 81.81 71 GLN A C 1
ATOM 530 O O . GLN A 1 71 ? 11.664 4.833 -26.871 1.00 81.81 71 GLN A O 1
ATOM 535 N N . SER A 1 72 ? 10.477 5.134 -28.757 1.00 83.38 72 SER A N 1
ATOM 536 C CA . SER A 1 72 ? 9.266 4.442 -28.293 1.00 83.38 72 SER A CA 1
ATOM 537 C C . SER A 1 72 ? 9.561 2.987 -27.911 1.00 83.38 72 SER A C 1
ATOM 539 O O . SER A 1 72 ? 9.162 2.532 -26.840 1.00 83.38 72 SER A O 1
ATOM 541 N N . GLN A 1 73 ? 10.345 2.264 -28.716 1.00 87.06 73 GLN A N 1
ATOM 542 C CA . GLN A 1 73 ? 10.719 0.879 -28.430 1.00 87.06 73 GLN A CA 1
ATOM 543 C C . GLN A 1 73 ? 11.552 0.751 -27.146 1.00 87.06 73 GLN A C 1
ATOM 545 O O . GLN A 1 73 ? 11.312 -0.154 -26.342 1.00 87.06 73 GLN A O 1
ATOM 550 N N . VAL A 1 74 ? 12.515 1.653 -26.934 1.00 89.62 74 VAL A N 1
ATOM 551 C CA . VAL A 1 74 ? 13.318 1.694 -25.702 1.00 89.62 74 VAL A CA 1
ATOM 552 C C . VAL A 1 74 ? 12.436 2.011 -24.493 1.00 89.62 74 VAL A C 1
ATOM 554 O O . VAL A 1 74 ? 12.538 1.331 -23.473 1.00 89.62 74 VAL A O 1
ATOM 557 N N . GLN A 1 75 ? 11.523 2.978 -24.613 1.00 89.38 75 GLN A N 1
ATOM 558 C CA . GLN A 1 75 ? 10.582 3.331 -23.546 1.00 89.38 75 GLN A CA 1
ATOM 559 C C . GLN A 1 75 ? 9.624 2.180 -23.211 1.00 89.38 75 GLN A C 1
ATOM 561 O O . GLN A 1 75 ? 9.421 1.886 -22.036 1.00 89.38 75 GLN A O 1
ATOM 566 N N . CYS A 1 76 ? 9.098 1.475 -24.216 1.00 89.06 76 CYS A N 1
ATOM 567 C CA . CYS A 1 76 ? 8.266 0.286 -24.024 1.00 89.06 76 CYS A CA 1
ATOM 568 C C . CYS A 1 76 ? 9.015 -0.823 -23.276 1.00 89.06 76 CYS A C 1
ATOM 570 O O . CYS A 1 76 ? 8.473 -1.411 -22.337 1.00 89.06 76 CYS A O 1
ATOM 572 N N . ARG A 1 77 ? 10.269 -1.102 -23.658 1.00 91.00 77 ARG A N 1
ATOM 573 C CA . ARG A 1 77 ? 11.101 -2.102 -22.968 1.00 91.00 77 ARG A CA 1
ATOM 574 C C . ARG A 1 77 ? 11.358 -1.709 -21.518 1.00 91.00 77 ARG A C 1
ATOM 576 O O . ARG A 1 77 ? 11.068 -2.497 -20.624 1.00 91.00 77 ARG A O 1
ATOM 583 N N . ALA A 1 78 ? 11.796 -0.474 -21.285 1.00 92.25 78 ALA A N 1
ATOM 584 C CA . ALA A 1 78 ? 12.059 0.029 -19.941 1.00 92.25 78 ALA A CA 1
ATOM 585 C C . ALA A 1 78 ? 10.799 0.010 -19.057 1.00 92.25 78 ALA A C 1
ATOM 587 O O . ALA A 1 78 ? 10.865 -0.372 -17.889 1.00 92.25 78 ALA A O 1
ATOM 588 N N . ALA A 1 79 ? 9.636 0.389 -19.596 1.00 92.25 79 ALA A N 1
ATOM 589 C CA . ALA A 1 79 ? 8.370 0.325 -18.868 1.00 92.25 79 ALA A CA 1
ATOM 590 C C . ALA A 1 79 ? 8.002 -1.125 -18.510 1.00 92.25 79 ALA A C 1
ATOM 592 O O . ALA A 1 79 ? 7.633 -1.400 -17.370 1.00 92.25 79 ALA A O 1
ATOM 593 N N . THR A 1 80 ? 8.175 -2.064 -19.445 1.00 92.56 80 THR A N 1
ATOM 594 C CA . THR A 1 80 ? 7.893 -3.493 -19.227 1.00 92.56 80 THR A CA 1
ATOM 595 C C . THR A 1 80 ? 8.796 -4.096 -18.150 1.00 92.56 80 THR A C 1
ATOM 597 O O . THR A 1 80 ? 8.311 -4.759 -17.237 1.00 92.56 80 THR A O 1
ATOM 600 N N . GLU A 1 81 ? 10.101 -3.822 -18.197 1.00 94.88 81 GLU A N 1
ATOM 601 C CA . GLU A 1 81 ? 11.050 -4.281 -17.175 1.00 94.88 81 GLU A CA 1
ATOM 602 C C . GLU A 1 81 ? 10.697 -3.719 -15.793 1.00 94.88 81 GLU A C 1
ATOM 604 O O . GLU A 1 81 ? 10.662 -4.452 -14.803 1.00 94.88 81 GLU A O 1
ATOM 609 N N . ASN A 1 82 ? 10.347 -2.432 -15.725 1.00 94.12 82 ASN A N 1
ATOM 610 C CA . ASN A 1 82 ? 9.912 -1.807 -14.481 1.00 94.12 82 ASN A CA 1
ATOM 611 C C . ASN A 1 82 ? 8.605 -2.401 -13.935 1.00 94.12 82 ASN A C 1
ATOM 613 O O . ASN A 1 82 ? 8.465 -2.505 -12.714 1.00 94.12 82 ASN A O 1
ATOM 617 N N . ILE A 1 83 ? 7.671 -2.805 -14.803 1.00 94.56 83 ILE A N 1
ATOM 618 C CA . ILE A 1 83 ? 6.460 -3.535 -14.401 1.00 94.56 83 ILE A CA 1
ATOM 619 C C . ILE A 1 83 ? 6.843 -4.890 -13.799 1.00 94.56 83 ILE A C 1
ATOM 621 O O . ILE A 1 83 ? 6.373 -5.210 -12.711 1.00 94.56 83 ILE A O 1
ATOM 625 N N . CYS A 1 84 ? 7.725 -5.662 -14.441 1.00 95.56 84 CYS A N 1
ATOM 626 C CA . CYS A 1 84 ? 8.162 -6.964 -13.925 1.00 95.56 84 CYS A CA 1
ATOM 627 C C . CYS A 1 84 ? 8.849 -6.855 -12.556 1.00 95.56 84 CYS A C 1
ATOM 629 O O . CYS A 1 84 ? 8.586 -7.664 -11.662 1.00 95.56 84 CYS A O 1
ATOM 631 N N . VAL A 1 85 ? 9.700 -5.844 -12.364 1.00 95.56 85 VAL A N 1
ATOM 632 C CA . VAL A 1 85 ? 10.345 -5.581 -11.069 1.00 95.56 85 VAL A CA 1
ATOM 633 C C . VAL A 1 85 ? 9.302 -5.226 -10.011 1.00 95.56 85 VAL A C 1
ATOM 635 O O . VAL A 1 85 ? 9.307 -5.806 -8.927 1.00 95.56 85 VAL A O 1
ATOM 638 N N . ALA A 1 86 ? 8.374 -4.318 -10.322 1.00 93.88 86 ALA A N 1
ATOM 639 C CA . ALA A 1 86 ? 7.341 -3.914 -9.374 1.00 93.88 86 ALA A CA 1
ATOM 640 C C . ALA A 1 86 ? 6.379 -5.070 -9.033 1.00 93.88 86 ALA A C 1
ATOM 642 O O . ALA A 1 86 ? 6.016 -5.243 -7.873 1.00 93.88 86 ALA A O 1
ATOM 643 N N . ALA A 1 87 ? 6.033 -5.918 -10.005 1.00 95.00 87 ALA A N 1
ATOM 644 C CA . ALA A 1 87 ? 5.255 -7.133 -9.778 1.00 95.00 87 ALA A CA 1
ATOM 645 C C . ALA A 1 87 ? 6.005 -8.143 -8.893 1.00 95.00 87 ALA A C 1
ATOM 647 O O . ALA A 1 87 ? 5.414 -8.731 -7.989 1.00 95.00 87 ALA A O 1
ATOM 648 N N . SER A 1 88 ? 7.313 -8.313 -9.101 1.00 96.31 88 SER A N 1
ATOM 649 C CA . SER A 1 88 ? 8.139 -9.185 -8.254 1.00 96.31 88 SER A CA 1
ATOM 650 C C . SER A 1 88 ? 8.191 -8.676 -6.812 1.00 96.31 88 SER A C 1
ATOM 652 O O . SER A 1 88 ? 8.053 -9.459 -5.874 1.00 96.31 88 SER A O 1
ATOM 654 N N . HIS A 1 89 ? 8.320 -7.359 -6.628 1.00 95.56 89 HIS A N 1
ATOM 655 C CA . HIS A 1 89 ? 8.274 -6.734 -5.305 1.00 95.56 89 HIS A CA 1
ATOM 656 C C . HIS A 1 89 ? 6.908 -6.913 -4.634 1.00 95.56 89 HIS A C 1
ATOM 658 O O . HIS A 1 89 ? 6.843 -7.267 -3.459 1.00 95.56 89 HIS A O 1
ATOM 664 N N . LEU A 1 90 ? 5.812 -6.773 -5.388 1.00 95.56 90 LEU A N 1
ATOM 665 C CA . LEU A 1 90 ? 4.457 -7.024 -4.892 1.00 95.56 90 LEU A CA 1
ATOM 666 C C . LEU A 1 90 ? 4.280 -8.474 -4.410 1.00 95.56 90 LEU A C 1
ATOM 668 O O . LEU A 1 90 ? 3.723 -8.705 -3.338 1.00 95.56 90 LEU A O 1
ATOM 672 N N . LEU A 1 91 ? 4.798 -9.455 -5.157 1.00 96.38 91 LEU A N 1
ATOM 673 C CA . LEU A 1 91 ? 4.811 -10.856 -4.721 1.00 96.38 91 LEU A CA 1
ATOM 674 C C . LEU A 1 91 ? 5.633 -11.050 -3.436 1.00 96.38 91 LEU A C 1
ATOM 676 O O . LEU A 1 91 ? 5.245 -11.843 -2.576 1.00 96.38 91 LEU A O 1
ATOM 680 N N . GLY A 1 92 ? 6.729 -10.302 -3.283 1.00 96.81 92 GLY A N 1
ATOM 681 C CA . GLY A 1 92 ? 7.504 -10.230 -2.045 1.00 96.81 92 GLY A CA 1
ATOM 682 C C . GLY A 1 92 ? 6.668 -9.736 -0.863 1.00 96.81 92 GLY A C 1
ATOM 683 O O . GLY A 1 92 ? 6.605 -10.412 0.160 1.00 96.81 92 GLY A O 1
ATOM 684 N N . LEU A 1 93 ? 5.951 -8.621 -1.023 1.00 95.88 93 LEU A N 1
ATOM 685 C CA . LEU A 1 93 ? 5.077 -8.066 0.018 1.00 95.88 93 LEU A CA 1
ATOM 686 C C . LEU A 1 93 ? 3.953 -9.030 0.418 1.00 95.88 93 LEU A C 1
ATOM 688 O O . LEU A 1 93 ? 3.700 -9.207 1.611 1.00 95.88 93 LEU A O 1
ATOM 692 N N . ILE A 1 94 ? 3.325 -9.703 -0.555 1.00 94.31 94 ILE A N 1
ATOM 693 C CA . ILE A 1 94 ? 2.306 -10.737 -0.304 1.00 94.31 94 ILE A CA 1
ATOM 694 C C . ILE A 1 94 ? 2.899 -11.892 0.504 1.00 94.31 94 ILE A C 1
ATOM 696 O O . ILE A 1 94 ? 2.266 -12.395 1.433 1.00 94.31 94 ILE A O 1
ATOM 700 N N . ARG A 1 95 ? 4.113 -12.332 0.160 1.00 94.88 95 ARG A N 1
ATOM 701 C CA . ARG A 1 95 ? 4.809 -13.376 0.914 1.00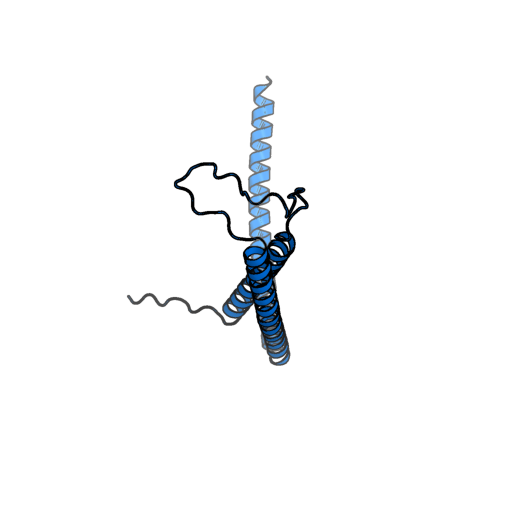 94.88 95 ARG A CA 1
ATOM 702 C C . ARG A 1 95 ? 5.072 -12.931 2.351 1.00 94.88 95 ARG A C 1
ATOM 704 O O . ARG A 1 95 ? 4.813 -13.720 3.253 1.00 94.88 95 ARG A O 1
ATOM 711 N N . THR A 1 96 ? 5.547 -11.705 2.562 1.00 93.25 96 THR A N 1
ATOM 712 C CA . THR A 1 96 ? 5.790 -11.154 3.903 1.00 93.25 96 THR A CA 1
ATOM 713 C C . THR A 1 96 ? 4.517 -11.162 4.745 1.00 93.25 96 THR A C 1
ATOM 715 O O . THR A 1 96 ? 4.545 -11.690 5.850 1.00 93.25 96 THR A O 1
ATOM 718 N N . LEU A 1 97 ? 3.391 -10.695 4.195 1.00 91.00 97 LEU A N 1
ATOM 719 C CA . LEU A 1 97 ? 2.100 -10.697 4.894 1.00 91.00 97 LEU A CA 1
ATOM 720 C C . LEU A 1 97 ? 1.619 -12.116 5.232 1.00 91.00 97 LEU A C 1
ATOM 722 O O . LEU A 1 97 ? 1.109 -12.386 6.314 1.00 91.00 97 LEU A O 1
ATOM 726 N N . ARG A 1 98 ? 1.790 -13.067 4.308 1.00 91.19 98 ARG A N 1
ATOM 727 C CA . ARG A 1 98 ? 1.435 -14.469 4.576 1.00 91.19 98 ARG A CA 1
ATOM 728 C C . ARG A 1 98 ? 2.289 -15.066 5.687 1.00 91.19 98 ARG A C 1
ATOM 730 O O . ARG A 1 98 ? 1.774 -15.825 6.497 1.00 91.19 98 ARG A O 1
ATOM 737 N N . LEU A 1 99 ? 3.582 -14.751 5.712 1.00 92.50 99 LEU A N 1
ATOM 738 C CA . LEU A 1 99 ? 4.479 -15.222 6.762 1.00 92.50 99 LEU A CA 1
ATOM 739 C C . LEU A 1 99 ? 4.149 -14.577 8.108 1.00 92.50 99 LEU A C 1
ATOM 741 O O . LEU A 1 99 ? 4.141 -15.296 9.098 1.00 92.50 99 LEU A O 1
ATOM 745 N N . SER A 1 100 ? 3.821 -13.282 8.157 1.00 87.62 100 SER A N 1
ATOM 746 C CA . SER A 1 100 ? 3.412 -12.638 9.412 1.00 87.62 100 SER A CA 1
ATOM 747 C C . SER A 1 100 ? 2.138 -13.267 9.976 1.00 87.62 100 SER A C 1
ATOM 749 O O . SER A 1 100 ? 2.104 -13.585 11.157 1.00 87.62 100 SER A O 1
ATOM 751 N N . LEU A 1 101 ? 1.149 -13.564 9.127 1.00 84.31 101 LEU A N 1
ATOM 752 C CA . LEU A 1 101 ? -0.069 -14.273 9.539 1.00 84.31 101 LEU A CA 1
ATOM 753 C C . LEU A 1 101 ? 0.204 -15.692 10.055 1.00 84.31 101 LEU A C 1
ATOM 755 O O . LEU A 1 101 ? -0.441 -16.135 10.995 1.00 84.31 101 LEU A O 1
ATOM 759 N N . LEU A 1 102 ? 1.145 -16.421 9.447 1.00 87.88 102 LEU A N 1
ATOM 760 C CA . LEU A 1 102 ? 1.510 -17.769 9.905 1.00 87.88 102 LEU A CA 1
ATOM 761 C C . LEU A 1 102 ? 2.304 -17.766 11.217 1.00 87.88 102 LEU A C 1
ATOM 763 O O . LEU A 1 102 ? 2.335 -18.784 11.903 1.00 87.88 102 LEU A O 1
ATOM 767 N N . LEU A 1 103 ? 2.989 -16.663 11.520 1.00 87.38 103 LEU A N 1
ATOM 768 C CA . LEU A 1 103 ? 3.793 -16.500 12.730 1.00 87.38 103 LEU A CA 1
ATOM 769 C C . LEU A 1 103 ? 3.015 -15.848 13.877 1.00 87.38 103 LEU A C 1
ATOM 771 O O . LEU A 1 103 ? 3.487 -15.908 15.009 1.00 87.38 103 LEU A O 1
ATOM 775 N N . MET A 1 104 ? 1.855 -15.244 13.600 1.00 86.44 104 MET A N 1
ATOM 776 C CA . MET A 1 104 ? 0.962 -14.736 14.635 1.00 86.44 104 MET A CA 1
ATOM 777 C C . MET A 1 104 ? 0.442 -15.889 15.483 1.00 86.44 104 MET A C 1
ATOM 779 O O . MET A 1 104 ? -0.170 -16.842 14.995 1.00 86.44 104 MET A O 1
ATOM 783 N N . ASP A 1 105 ? 0.678 -15.780 16.779 1.00 90.19 105 ASP A N 1
ATOM 784 C CA . ASP A 1 105 ? 0.046 -16.613 17.775 1.00 90.19 105 ASP A CA 1
ATOM 785 C C . ASP A 1 105 ? -1.378 -16.130 18.058 1.00 90.19 105 ASP A C 1
ATOM 787 O O . ASP A 1 105 ? -1.786 -15.007 17.752 1.00 90.19 105 ASP A O 1
ATOM 791 N N . ARG A 1 106 ? -2.163 -17.027 18.649 1.00 86.81 106 ARG A N 1
ATOM 792 C CA . ARG A 1 106 ? -3.577 -16.787 18.925 1.00 86.81 106 ARG A CA 1
ATOM 793 C C . ARG A 1 106 ? -3.802 -15.571 19.827 1.00 86.81 106 ARG A C 1
ATOM 795 O O . ARG A 1 106 ? -4.759 -14.841 19.607 1.00 86.81 106 ARG A O 1
ATOM 802 N N . GLU A 1 107 ? -2.922 -15.352 20.799 1.00 87.94 107 GLU A N 1
ATOM 803 C CA . GLU A 1 107 ? -3.013 -14.217 21.722 1.00 87.94 107 GLU A CA 1
ATOM 804 C C . GLU A 1 107 ? -2.830 -12.882 20.986 1.00 87.94 107 GLU A C 1
ATOM 806 O O . GLU A 1 107 ? -3.595 -11.947 21.217 1.00 87.94 107 GLU A O 1
ATOM 811 N N . THR A 1 108 ? -1.892 -12.807 20.034 1.00 84.44 108 THR A N 1
ATOM 812 C CA . THR A 1 108 ? -1.719 -11.609 19.198 1.00 84.44 108 THR A CA 1
ATOM 813 C C . THR A 1 108 ? -2.923 -11.375 18.286 1.00 84.44 108 THR A C 1
ATOM 815 O O . THR A 1 108 ? -3.344 -10.231 18.130 1.00 84.44 108 THR A O 1
ATOM 818 N N . ILE A 1 109 ? -3.520 -12.434 17.722 1.00 82.31 109 ILE A N 1
ATOM 819 C CA . ILE A 1 109 ? -4.742 -12.318 16.903 1.00 82.31 109 ILE A CA 1
ATOM 820 C C . ILE A 1 109 ? -5.890 -11.729 17.729 1.00 82.31 109 ILE A C 1
ATOM 822 O O . ILE A 1 109 ? -6.497 -10.744 17.318 1.00 82.31 109 ILE A O 1
ATOM 826 N N . GLU A 1 110 ? -6.162 -12.301 18.903 1.00 88.81 110 GLU A N 1
ATOM 827 C CA . GLU A 1 110 ? -7.254 -11.853 19.776 1.00 88.81 110 GLU A CA 1
ATOM 828 C C . GLU A 1 110 ? -7.045 -10.390 20.219 1.00 88.81 110 GLU A C 1
ATOM 830 O O . GLU A 1 110 ? -7.975 -9.584 20.163 1.00 88.81 110 GLU A O 1
ATOM 835 N N . ALA A 1 111 ? -5.809 -10.003 20.554 1.00 87.56 111 ALA A N 1
ATOM 836 C CA . ALA A 1 111 ? -5.479 -8.625 20.914 1.00 87.56 111 ALA A CA 1
ATOM 837 C C . ALA A 1 111 ? -5.658 -7.628 19.749 1.00 87.56 111 ALA A C 1
ATOM 839 O O . ALA A 1 111 ? -6.156 -6.516 19.957 1.00 87.56 111 ALA A O 1
ATOM 840 N N . GLU A 1 112 ? -5.267 -7.994 18.522 1.00 84.44 112 GLU A N 1
ATOM 841 C CA . GLU A 1 112 ? -5.482 -7.148 17.341 1.00 84.44 112 GLU A CA 1
ATOM 842 C C . GLU A 1 112 ? -6.972 -6.985 17.016 1.00 84.44 112 GLU A C 1
ATOM 844 O O . GLU A 1 112 ? -7.415 -5.872 16.721 1.00 84.44 112 GLU A O 1
ATOM 849 N N . GLU A 1 113 ? -7.757 -8.060 17.103 1.00 87.50 113 GLU A N 1
ATOM 850 C CA . GLU A 1 113 ? -9.205 -8.023 16.877 1.00 87.50 113 GLU A CA 1
ATOM 851 C C . GLU A 1 113 ? -9.910 -7.107 17.887 1.00 87.50 113 GLU A C 1
ATOM 853 O O . GLU A 1 113 ? -10.718 -6.256 17.497 1.00 87.50 113 GLU A O 1
ATOM 858 N N . GLU A 1 114 ? -9.570 -7.206 19.176 1.00 91.19 114 GLU A N 1
ATOM 859 C CA . GLU A 1 114 ? -10.101 -6.309 20.209 1.00 91.19 114 GLU A CA 1
ATOM 860 C C . GLU A 1 114 ? -9.777 -4.840 19.907 1.00 91.19 114 GLU A C 1
ATOM 862 O O . GLU A 1 114 ? -10.648 -3.963 19.989 1.00 91.19 114 GLU A O 1
ATOM 867 N N . LEU A 1 115 ? -8.539 -4.561 19.495 1.00 88.31 115 LEU A N 1
ATOM 868 C CA . LEU A 1 115 ? -8.101 -3.212 19.154 1.00 88.31 115 LEU A CA 1
ATOM 869 C C . LEU A 1 115 ? -8.858 -2.660 17.934 1.00 88.31 115 LEU A C 1
ATOM 871 O O . LEU A 1 115 ? -9.277 -1.497 17.941 1.00 88.31 115 LEU A O 1
ATOM 875 N N . GLN A 1 116 ? -9.101 -3.492 16.917 1.00 84.38 116 GLN A N 1
ATOM 876 C CA . GLN A 1 116 ? -9.903 -3.128 15.745 1.00 84.38 116 GLN A CA 1
ATOM 877 C C . GLN A 1 116 ? -11.361 -2.831 16.112 1.00 84.38 116 GLN A C 1
ATOM 879 O O . GLN A 1 116 ? -11.926 -1.845 15.629 1.00 84.38 116 GLN A O 1
ATOM 884 N N . VAL A 1 117 ? -11.968 -3.622 17.005 1.00 91.75 117 VAL A N 1
ATOM 885 C CA . VAL A 1 117 ? -13.331 -3.368 17.501 1.00 91.75 117 VAL A CA 1
ATOM 886 C C . VAL A 1 117 ? -13.407 -2.005 18.190 1.00 91.75 117 VAL A C 1
ATOM 888 O O . VAL A 1 117 ? -14.316 -1.220 17.902 1.00 91.75 117 VAL A O 1
ATOM 891 N N . ILE A 1 118 ? -12.438 -1.682 19.051 1.00 92.44 118 ILE A N 1
ATOM 892 C CA . ILE A 1 118 ? -12.380 -0.387 19.743 1.00 92.44 118 ILE A CA 1
ATOM 893 C C . ILE A 1 118 ? -12.262 0.765 18.733 1.00 92.44 118 ILE A C 1
ATOM 895 O O . ILE A 1 118 ? -12.997 1.753 18.830 1.00 92.44 118 ILE A O 1
ATOM 899 N N . GLN A 1 119 ? -11.380 0.642 17.737 1.00 90.88 119 GLN A N 1
ATOM 900 C CA . GLN A 1 119 ? -11.210 1.663 16.698 1.00 90.88 119 GLN A CA 1
ATOM 901 C C . GLN A 1 119 ? -12.484 1.863 15.864 1.00 90.88 119 GLN A C 1
ATOM 903 O O . GLN A 1 119 ? -12.911 3.002 15.648 1.00 90.88 119 GLN A O 1
ATOM 908 N N . ALA A 1 120 ? -13.136 0.776 15.443 1.00 91.06 120 ALA A N 1
ATOM 909 C CA . ALA A 1 120 ? -14.380 0.830 14.681 1.00 91.06 120 ALA A CA 1
ATOM 910 C C . ALA A 1 120 ? -15.517 1.488 15.482 1.00 91.06 120 ALA A C 1
ATOM 912 O O . ALA A 1 120 ? -16.269 2.314 14.952 1.00 91.06 120 ALA A O 1
ATOM 913 N N . GLN A 1 121 ? -15.621 1.182 16.778 1.00 94.25 121 GLN A N 1
ATOM 914 C CA . GLN A 1 121 ? -16.583 1.825 17.675 1.00 94.25 121 GLN A CA 1
ATOM 915 C C . GLN A 1 121 ? -16.305 3.323 17.832 1.00 94.25 121 GLN A C 1
ATOM 917 O O . GLN A 1 121 ? -17.241 4.125 17.795 1.00 94.25 121 GLN A O 1
ATOM 922 N N . ALA A 1 122 ? -15.036 3.719 17.965 1.00 93.62 122 ALA A N 1
ATOM 923 C CA . ALA A 1 122 ? -14.648 5.123 18.070 1.00 93.62 122 ALA A CA 1
ATOM 924 C C . ALA A 1 122 ? -15.012 5.915 16.801 1.00 93.62 122 ALA A C 1
ATOM 926 O O . ALA A 1 122 ? -15.629 6.979 16.896 1.00 93.62 122 ALA A O 1
ATOM 927 N N . LEU A 1 123 ? -14.706 5.367 15.620 1.00 93.75 123 LEU A N 1
ATOM 928 C CA . LEU A 1 123 ? -15.088 5.945 14.327 1.00 93.75 123 LEU A CA 1
ATOM 929 C C . LEU A 1 123 ? -16.606 6.068 14.184 1.00 93.75 123 LEU A C 1
ATOM 931 O O . LEU A 1 123 ? -17.111 7.135 13.839 1.00 93.75 123 LEU A O 1
ATOM 935 N N . THR A 1 124 ? -17.342 5.008 14.520 1.00 92.94 124 THR A N 1
ATOM 936 C CA . THR A 1 124 ? -18.811 4.998 14.454 1.00 92.94 124 THR A CA 1
ATOM 937 C C . THR A 1 124 ? -19.415 6.040 15.390 1.00 92.94 124 THR A C 1
ATOM 939 O O . THR A 1 124 ? -20.342 6.757 15.016 1.00 92.94 124 THR A O 1
ATOM 942 N N . LYS A 1 125 ? -18.878 6.168 16.608 1.00 95.56 125 LYS A N 1
ATOM 943 C CA . LYS A 1 125 ? -19.326 7.175 17.573 1.00 95.56 125 LYS A CA 1
ATOM 944 C C . LYS A 1 125 ? -19.087 8.586 17.046 1.00 95.56 125 LYS A C 1
ATOM 946 O O . LYS A 1 125 ? -19.989 9.413 17.140 1.00 95.56 125 LYS A O 1
ATOM 951 N N . LYS A 1 126 ? -17.911 8.849 16.471 1.00 95.75 126 LYS A N 1
ATOM 952 C CA . LYS A 1 126 ? -17.590 10.140 15.855 1.00 95.75 126 LYS A CA 1
ATOM 953 C C . LYS A 1 126 ? -18.549 10.461 14.705 1.00 95.75 126 LYS A C 1
ATOM 955 O O . LYS A 1 126 ? -19.194 11.501 14.744 1.00 95.75 126 LYS A O 1
ATOM 960 N N . ALA A 1 127 ? -18.726 9.537 13.762 1.00 94.50 127 ALA A N 1
ATOM 961 C CA . ALA A 1 127 ? -19.636 9.717 12.631 1.00 94.50 127 ALA A CA 1
ATOM 962 C C . ALA A 1 127 ? -21.089 9.946 13.081 1.00 94.50 127 ALA A C 1
ATOM 964 O O . ALA A 1 127 ? -21.802 10.768 12.513 1.00 94.50 127 ALA A O 1
ATOM 965 N N . ARG A 1 128 ? -21.533 9.255 14.139 1.00 94.44 128 ARG A N 1
ATOM 966 C CA . ARG A 1 128 ? -22.874 9.444 14.705 1.00 94.44 128 ARG A CA 1
ATOM 967 C C . ARG A 1 128 ? -23.054 10.827 15.331 1.00 94.44 128 ARG A C 1
ATOM 969 O O . ARG A 1 128 ? -24.137 11.392 15.218 1.00 94.44 128 ARG A O 1
ATOM 976 N N . LEU A 1 129 ? -22.027 11.354 15.998 1.00 95.50 129 LEU A N 1
ATOM 977 C CA . LEU A 1 129 ? -22.057 12.708 16.554 1.00 95.50 129 LEU A CA 1
ATOM 978 C C . LEU A 1 129 ? -22.108 13.756 15.440 1.00 95.50 129 LEU A C 1
ATOM 980 O O . LEU A 1 129 ? -22.969 14.628 15.484 1.00 95.50 129 LEU A O 1
ATOM 984 N N . GLU A 1 130 ? -21.262 13.616 14.420 1.00 96.00 130 GLU A N 1
ATOM 985 C CA . GLU A 1 130 ? -21.254 14.508 13.253 1.00 96.00 130 GLU A CA 1
ATOM 986 C C . GLU A 1 130 ? -22.602 14.483 12.517 1.00 96.00 130 GLU A C 1
ATOM 988 O O . GLU A 1 130 ? -23.147 15.531 12.180 1.00 96.00 130 GLU A O 1
ATOM 993 N N . ALA A 1 131 ? -23.200 13.302 12.330 1.00 93.50 131 ALA A N 1
ATOM 994 C CA . ALA A 1 131 ? -24.524 13.179 11.725 1.00 93.50 131 ALA A CA 1
ATOM 995 C C . ALA A 1 131 ? -25.617 13.880 12.551 1.00 93.50 131 ALA A C 1
ATOM 997 O O . ALA A 1 131 ? -26.471 14.555 11.979 1.00 93.50 131 ALA A O 1
ATOM 998 N N . ALA A 1 132 ? -25.580 13.753 13.882 1.00 94.38 132 ALA A N 1
ATOM 999 C CA . ALA A 1 132 ? -26.537 14.414 14.770 1.00 94.38 132 ALA A CA 1
ATOM 1000 C C . ALA A 1 132 ? -26.384 15.946 14.760 1.00 94.38 132 ALA A C 1
ATOM 1002 O O . ALA A 1 132 ? -27.378 16.668 14.829 1.00 94.38 132 ALA A O 1
ATOM 1003 N N . GLU A 1 133 ? -25.152 16.447 14.656 1.00 96.06 133 GLU A N 1
ATOM 1004 C CA . GLU A 1 133 ? -24.870 17.879 14.531 1.00 96.06 133 GLU A CA 1
ATOM 1005 C C . GLU A 1 133 ? -25.396 18.431 13.200 1.00 96.06 133 GLU A C 1
ATOM 1007 O O . GLU A 1 133 ? -26.143 19.407 13.188 1.00 96.06 133 GLU A O 1
ATOM 1012 N N . ILE A 1 134 ? -25.137 17.727 12.095 1.00 95.50 134 ILE A N 1
ATOM 1013 C CA . ILE A 1 134 ? -25.665 18.084 10.772 1.00 95.50 134 ILE A CA 1
ATOM 1014 C C . ILE A 1 134 ? -27.201 18.057 10.753 1.00 95.50 134 ILE A C 1
ATOM 1016 O O . ILE A 1 134 ? -27.827 18.931 10.152 1.00 95.50 134 ILE A O 1
ATOM 1020 N N . GLU A 1 135 ? -27.832 17.072 11.398 1.00 93.56 135 GLU A N 1
ATOM 1021 C CA . GLU A 1 135 ? -29.294 16.988 11.494 1.00 93.56 135 GLU A CA 1
ATOM 1022 C C . GLU A 1 135 ? -29.874 18.181 12.263 1.00 93.56 135 GLU A C 1
ATOM 1024 O O . GLU A 1 135 ? -30.861 18.784 11.828 1.00 93.56 135 GLU A O 1
ATOM 1029 N N . LYS A 1 136 ? -29.232 18.571 13.369 1.00 93.00 136 LYS A N 1
ATOM 1030 C CA . LYS A 1 136 ? -29.614 19.755 14.140 1.00 93.00 136 LYS A CA 1
ATOM 1031 C C . LYS A 1 136 ? -29.508 21.027 13.297 1.00 93.00 136 LYS A C 1
ATOM 1033 O O . LYS A 1 136 ? -30.474 21.789 13.241 1.00 93.00 136 LYS A O 1
ATOM 1038 N N . ASP A 1 137 ? -28.396 21.221 12.593 1.00 93.94 137 ASP A N 1
ATOM 1039 C CA . ASP A 1 137 ? -28.200 22.374 11.710 1.00 93.94 137 ASP A CA 1
ATOM 1040 C C . ASP A 1 137 ? -29.272 22.427 10.610 1.00 93.94 137 ASP A C 1
ATOM 1042 O O . ASP A 1 137 ? -29.843 23.486 10.322 1.00 93.94 137 ASP A O 1
ATOM 1046 N N . TRP A 1 138 ? -29.615 21.272 10.031 1.00 90.56 138 TRP A N 1
ATOM 1047 C CA . TRP A 1 138 ? -30.686 21.150 9.042 1.00 90.56 138 TRP A CA 1
ATOM 1048 C C . TRP A 1 138 ? -32.059 21.524 9.599 1.00 90.56 138 TRP A C 1
ATOM 1050 O O . TRP A 1 138 ? -32.831 22.218 8.925 1.00 90.56 138 TRP A O 1
ATOM 1060 N N . LEU A 1 139 ? -32.376 21.088 10.818 1.00 92.31 139 LEU A N 1
ATOM 1061 C CA . LEU A 1 139 ? -33.621 21.443 11.497 1.00 92.31 139 LEU A CA 1
ATOM 1062 C C . LEU A 1 139 ? -33.683 22.947 11.779 1.00 92.31 139 LEU A C 1
ATOM 1064 O O . LEU A 1 139 ? -34.701 23.576 11.489 1.00 92.31 139 LEU A O 1
ATOM 1068 N N . GLU A 1 140 ? -32.598 23.556 12.253 1.00 92.50 140 GLU A N 1
ATOM 1069 C CA . GLU A 1 140 ? -32.531 25.002 12.490 1.00 92.50 140 GLU A CA 1
ATOM 1070 C C . GLU A 1 140 ? -32.705 25.815 11.198 1.00 92.50 140 GLU A C 1
ATOM 1072 O O . GLU A 1 140 ? -33.457 26.793 11.168 1.00 92.50 140 GLU A O 1
ATOM 1077 N N . LEU A 1 141 ? -32.063 25.398 10.103 1.00 90.19 141 LEU A N 1
ATOM 1078 C CA . LEU A 1 141 ? -32.242 25.990 8.772 1.00 90.19 141 LEU A CA 1
ATOM 1079 C C . LEU A 1 141 ? -33.684 25.858 8.273 1.00 90.19 141 LEU A C 1
ATOM 1081 O O . LEU A 1 141 ? -34.236 26.809 7.712 1.00 90.19 141 LEU A O 1
ATOM 1085 N N . ARG A 1 142 ? -34.310 24.697 8.488 1.00 88.12 142 ARG A N 1
ATOM 1086 C CA . ARG A 1 142 ? -35.716 24.464 8.140 1.00 88.12 142 ARG A CA 1
ATOM 1087 C C . ARG A 1 142 ? -36.641 25.382 8.939 1.00 88.12 142 ARG A C 1
ATOM 1089 O O . ARG A 1 142 ? -37.499 26.022 8.338 1.00 88.12 142 ARG A O 1
ATOM 1096 N N . HIS A 1 143 ? -36.441 25.494 10.250 1.00 86.62 143 HIS A N 1
ATOM 1097 C CA . HIS A 1 143 ? -37.214 26.393 11.111 1.00 86.62 143 HIS A CA 1
ATOM 1098 C C . HIS A 1 143 ? -37.054 27.862 10.697 1.00 86.62 143 HIS A C 1
ATOM 1100 O O . HIS A 1 143 ? -38.050 28.567 10.556 1.00 86.62 143 HIS A O 1
ATOM 1106 N N . LYS A 1 144 ? -35.826 28.316 10.412 1.00 85.81 144 LYS A N 1
ATOM 1107 C CA . LYS A 1 144 ? -35.569 29.680 9.917 1.00 85.81 144 LYS A CA 1
ATOM 1108 C C . LYS A 1 144 ? -36.298 29.972 8.604 1.00 85.81 144 LYS A C 1
ATOM 1110 O O . LYS A 1 144 ? -36.827 31.065 8.449 1.00 85.81 144 LYS A O 1
ATOM 1115 N N . LYS A 1 145 ? -36.362 29.007 7.678 1.00 81.88 145 LYS A N 1
ATOM 1116 C CA . LYS A 1 145 ? -37.113 29.158 6.418 1.00 81.88 145 LYS A CA 1
ATOM 1117 C C . LYS A 1 145 ? -38.624 29.250 6.636 1.00 81.88 145 LYS A C 1
ATOM 1119 O O . LYS A 1 145 ? -39.261 30.057 5.976 1.00 81.88 145 LYS A O 1
ATOM 1124 N N . LEU A 1 146 ? -39.177 28.455 7.552 1.00 73.75 146 LEU A N 1
ATOM 1125 C CA . LEU A 1 146 ? -40.609 28.461 7.879 1.00 73.75 146 LEU A CA 1
ATOM 1126 C C . LEU A 1 146 ? -41.067 29.760 8.565 1.00 73.75 146 LEU A C 1
ATOM 1128 O O . LEU A 1 146 ? -42.187 30.193 8.337 1.00 73.75 146 LEU A O 1
ATOM 1132 N N . HIS A 1 147 ? -40.207 30.400 9.360 1.00 64.38 147 HIS A N 1
ATOM 1133 C CA . HIS A 1 147 ? -40.511 31.676 10.025 1.00 64.38 147 HIS A CA 1
ATOM 1134 C C . HIS A 1 147 ? -40.217 32.925 9.174 1.00 64.38 147 HIS A C 1
ATOM 1136 O O . HIS A 1 147 ? -40.427 34.037 9.644 1.00 64.38 147 HIS A O 1
ATOM 1142 N N . HIS A 1 148 ? -39.703 32.772 7.950 1.00 57.84 148 HIS A N 1
ATOM 1143 C CA . HIS A 1 148 ? -39.469 33.886 7.017 1.00 57.84 148 HIS A CA 1
ATOM 1144 C C . HIS A 1 148 ? -40.594 34.036 5.977 1.00 57.84 148 HIS A C 1
ATOM 1146 O O . HIS A 1 148 ? -40.493 34.867 5.078 1.00 57.84 148 HIS A O 1
ATOM 1152 N N . THR A 1 149 ? -41.626 33.190 6.062 1.00 55.72 149 THR A N 1
ATOM 1153 C CA . THR A 1 149 ? -42.778 33.143 5.145 1.00 55.72 149 THR A CA 1
ATOM 1154 C C . THR A 1 149 ? -44.090 33.662 5.750 1.00 55.72 149 THR A C 1
ATOM 1156 O O . THR A 1 149 ? -45.106 33.597 5.062 1.00 55.72 149 THR A O 1
ATOM 1159 N N . ASP A 1 150 ? -44.056 34.195 6.976 1.00 44.88 150 ASP A N 1
ATOM 1160 C CA . ASP A 1 150 ? -45.130 34.986 7.610 1.00 44.88 150 ASP A CA 1
ATOM 1161 C C . ASP A 1 150 ? -44.736 36.473 7.636 1.00 44.88 150 ASP A C 1
ATOM 1163 O O . ASP A 1 150 ? -45.629 37.333 7.450 1.00 44.88 150 ASP A O 1
#

Foldseek 3Di:
DDPPPPDDDPVRVLVVLLVVLVVQLVVLVVQLVVLVVLPDDPPPDPPPPPDDDPPDPPDDPDDDPVVSNVVSVVSNVVSVVSNVVSVVVNVVSVVVVVVVVVPDDPVNVVVVVVVVVVVVVVVVVVVVVVVVVVVVVVVVVVVVVVVVVD